Protein AF-A0A413PC30-F1 (afdb_monomer_lite)

Secondary structure (DSSP, 8-state):
-------GGGG---TT---------EEGGGTTSHHHHHHHHHTT--TTSHHHHHHHHHHHHHHTTT-EE-HHHHHHHHTTB-TTSPBPPTTT---S-S--TTTTTTT-------GGG---

Organism: NCBI:txid39491

Radius of gyration: 22.39 Å; chains: 1; bounding box: 68×53×59 Å

Foldseek 3Di:
DDDPPDVPVVPPDDPDDPPDPFFAWDQLLCCPPPVNCVSLVVVVHDCVFLLLVLLSVVCCVVPVRRDIDTSVRSVVSSVQADRNNFGQDPVPRDTPPDDDPVCVVVVDDDDDDDPVPDDD

pLDDT: mean 76.44, std 15.66, range [40.47, 94.06]

Structure (mmCIF, N/CA/C/O backbone):
data_AF-A0A413PC30-F1
#
_entry.id   AF-A0A413PC30-F1
#
loop_
_atom_site.group_PDB
_atom_site.id
_atom_site.type_symbol
_atom_site.label_atom_id
_atom_site.label_alt_id
_atom_site.label_comp_id
_atom_site.label_asym_id
_atom_site.label_entity_id
_atom_site.label_seq_id
_atom_site.pdbx_PDB_ins_code
_atom_site.Cartn_x
_atom_site.Cartn_y
_atom_site.Cartn_z
_atom_site.occupancy
_atom_site.B_iso_or_equiv
_atom_site.auth_seq_id
_atom_site.auth_comp_id
_atom_site.auth_asym_id
_atom_site.auth_atom_id
_atom_site.pdbx_PDB_model_num
ATOM 1 N N . MET A 1 1 ? 39.758 -9.871 -10.655 1.00 40.47 1 MET A N 1
ATOM 2 C CA . MET A 1 1 ? 38.484 -10.146 -9.950 1.00 40.47 1 MET A CA 1
ATOM 3 C C . MET A 1 1 ? 37.539 -10.842 -10.913 1.00 40.47 1 MET A C 1
ATOM 5 O O . MET A 1 1 ? 37.112 -10.215 -11.874 1.00 40.47 1 MET A O 1
ATOM 9 N N . SER A 1 2 ? 37.274 -12.132 -10.706 1.00 47.72 2 SER A N 1
ATOM 10 C CA . SER A 1 2 ? 36.352 -12.889 -11.559 1.00 47.72 2 SER A CA 1
ATOM 11 C C . SER A 1 2 ? 34.916 -12.524 -11.179 1.00 47.72 2 SER A C 1
ATOM 13 O O . SER A 1 2 ? 34.493 -12.791 -10.056 1.00 47.72 2 SER A O 1
ATOM 15 N N . ARG A 1 3 ? 34.184 -11.851 -12.072 1.00 55.38 3 ARG A N 1
ATOM 16 C CA . ARG A 1 3 ? 32.735 -11.670 -11.9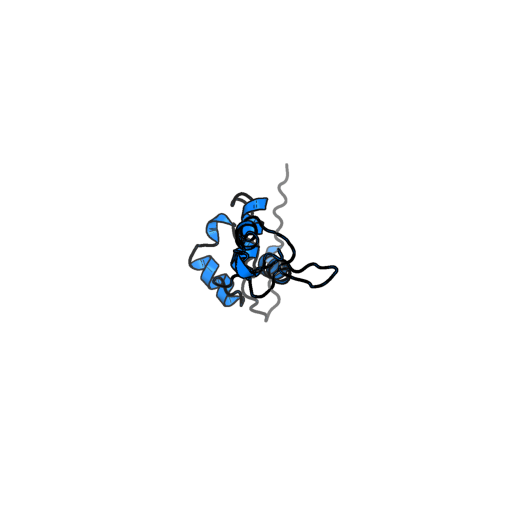26 1.00 55.38 3 ARG A CA 1
ATOM 17 C C . ARG A 1 3 ? 32.094 -12.965 -12.407 1.00 55.38 3 ARG A C 1
ATOM 19 O O . ARG A 1 3 ? 31.960 -13.158 -13.609 1.00 55.38 3 ARG A O 1
ATOM 26 N N . ILE A 1 4 ? 31.760 -13.865 -11.485 1.00 59.06 4 ILE A N 1
ATOM 27 C CA . ILE A 1 4 ? 30.901 -15.005 -11.809 1.00 59.06 4 ILE A CA 1
ATOM 28 C C . ILE A 1 4 ? 29.546 -14.412 -12.185 1.00 59.06 4 ILE A C 1
ATOM 30 O O . ILE A 1 4 ? 28.813 -13.897 -11.344 1.00 59.06 4 ILE A O 1
ATOM 34 N N . THR A 1 5 ? 29.273 -14.401 -13.482 1.00 62.31 5 THR A N 1
ATOM 35 C CA . THR A 1 5 ? 27.947 -14.156 -14.026 1.00 62.31 5 THR A CA 1
ATOM 36 C C . THR A 1 5 ? 27.077 -15.330 -13.593 1.00 62.31 5 THR A C 1
ATOM 38 O O . THR A 1 5 ? 27.309 -16.453 -14.029 1.00 62.31 5 THR A O 1
ATOM 41 N N . ASP A 1 6 ? 26.130 -15.099 -12.685 1.00 55.66 6 ASP A N 1
ATOM 42 C CA . ASP A 1 6 ? 25.176 -16.132 -12.288 1.00 55.66 6 ASP A CA 1
ATOM 43 C C . ASP A 1 6 ? 24.057 -16.214 -13.336 1.00 55.66 6 ASP A C 1
ATOM 45 O O . ASP A 1 6 ? 23.298 -15.267 -13.561 1.00 55.66 6 ASP A O 1
ATOM 49 N N . TYR A 1 7 ? 24.006 -17.361 -14.007 1.00 52.50 7 TYR A N 1
ATOM 50 C CA . TYR A 1 7 ? 23.077 -17.702 -15.075 1.00 52.50 7 TYR A CA 1
ATOM 51 C C . TYR A 1 7 ? 21.810 -18.402 -14.556 1.00 52.50 7 TYR A C 1
ATOM 53 O O . TYR A 1 7 ? 21.173 -19.142 -15.303 1.00 52.50 7 TYR A O 1
ATOM 61 N N . GLY A 1 8 ? 21.400 -18.174 -13.302 1.00 57.91 8 GLY A N 1
ATOM 62 C CA . GLY A 1 8 ? 20.186 -18.760 -12.712 1.00 57.91 8 GLY A CA 1
ATOM 63 C C . GLY A 1 8 ? 18.893 -18.585 -13.535 1.00 57.91 8 GLY A C 1
ATOM 64 O O . GLY A 1 8 ? 17.956 -19.368 -13.387 1.00 57.91 8 GLY A O 1
ATOM 65 N N . PHE A 1 9 ? 18.852 -17.626 -14.469 1.00 57.38 9 PHE A N 1
ATOM 66 C CA . PHE A 1 9 ? 17.764 -17.452 -15.442 1.00 57.38 9 PHE A CA 1
ATOM 67 C C . PHE A 1 9 ? 17.635 -18.603 -16.462 1.00 57.38 9 PHE A C 1
ATOM 69 O O . PHE A 1 9 ? 16.559 -18.797 -17.026 1.00 57.38 9 PHE 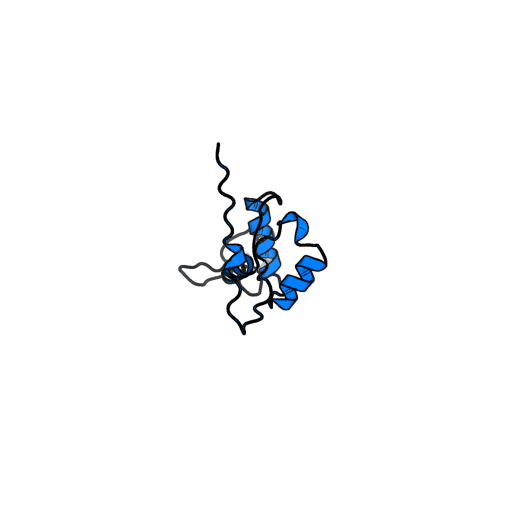A O 1
ATOM 76 N N . LEU A 1 10 ? 18.699 -19.381 -16.701 1.00 50.75 10 LEU A N 1
ATOM 77 C CA . LEU A 1 10 ? 18.704 -20.503 -17.650 1.00 50.75 10 LEU A CA 1
ATOM 78 C C . LEU A 1 10 ? 17.941 -21.730 -17.132 1.00 50.75 10 LEU A C 1
ATOM 80 O O . LEU A 1 10 ? 17.490 -22.548 -17.928 1.00 50.75 10 LEU A O 1
ATOM 84 N N . PHE A 1 11 ? 17.725 -21.839 -15.818 1.00 54.28 11 PHE A N 1
ATOM 85 C CA . PHE A 1 11 ? 17.020 -22.971 -15.203 1.00 54.28 11 PHE A CA 1
ATOM 86 C C . PHE A 1 11 ? 15.512 -22.736 -15.013 1.00 54.28 11 PHE A C 1
ATOM 88 O O . PHE A 1 11 ? 14.838 -23.514 -14.344 1.00 54.28 11 PHE A O 1
ATOM 95 N N . GLN A 1 12 ? 14.951 -21.685 -15.617 1.00 50.81 12 GLN A N 1
ATOM 96 C CA . GLN A 1 12 ? 13.543 -21.308 -15.441 1.00 50.81 12 GLN A CA 1
ATOM 97 C C . GLN A 1 12 ? 12.581 -21.966 -16.453 1.00 50.81 12 GLN A C 1
ATOM 99 O O . GLN A 1 12 ? 11.391 -21.658 -16.458 1.00 50.81 12 GLN A O 1
ATOM 104 N N . THR A 1 13 ? 13.065 -22.883 -17.301 1.00 52.09 13 THR A N 1
ATOM 105 C CA . THR A 1 13 ? 12.265 -23.511 -18.368 1.00 52.09 13 THR A CA 1
ATOM 106 C C . THR A 1 13 ? 12.205 -25.034 -18.235 1.00 52.09 13 THR A C 1
ATOM 108 O O . THR A 1 13 ? 12.874 -25.778 -18.943 1.00 52.09 13 THR A O 1
ATOM 111 N N . THR A 1 14 ? 11.342 -25.532 -17.348 1.00 43.84 14 THR A N 1
ATOM 112 C CA . THR A 1 14 ? 10.734 -26.850 -17.566 1.00 43.84 14 THR A CA 1
ATOM 113 C C . THR A 1 14 ? 9.536 -26.697 -18.507 1.00 43.84 14 THR A C 1
ATOM 115 O O . THR A 1 14 ? 8.771 -25.732 -18.439 1.00 43.84 14 THR A O 1
ATOM 118 N N . PHE A 1 15 ? 9.418 -27.634 -19.446 1.00 40.84 15 PHE A N 1
ATOM 119 C CA . PHE A 1 15 ? 8.378 -27.680 -20.472 1.00 40.84 15 PHE A CA 1
ATOM 120 C C . PHE A 1 15 ? 6.979 -27.697 -19.820 1.00 40.84 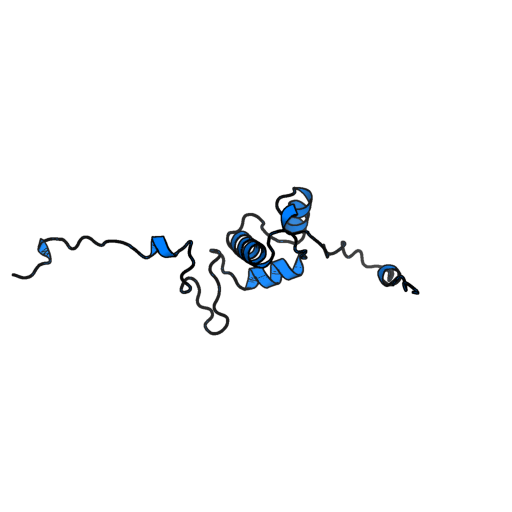15 PHE A C 1
ATOM 122 O O . PHE A 1 15 ? 6.673 -28.608 -19.055 1.00 40.84 15 PHE A O 1
ATOM 129 N N . GLY A 1 16 ? 6.125 -26.711 -20.127 1.00 46.78 16 GLY A N 1
ATOM 130 C CA . GLY A 1 16 ? 4.680 -26.792 -19.854 1.00 46.78 16 GLY A CA 1
ATOM 131 C C . GLY A 1 16 ? 4.059 -25.816 -18.848 1.00 46.78 16 GLY A C 1
ATOM 132 O O . GLY A 1 16 ? 2.852 -25.897 -18.641 1.00 46.78 16 GLY A O 1
ATOM 133 N N . THR A 1 17 ? 4.785 -24.859 -18.258 1.00 44.44 17 THR A N 1
ATOM 134 C CA . THR A 1 17 ? 4.137 -23.819 -17.429 1.00 44.44 17 THR A CA 1
ATOM 135 C C . THR A 1 17 ? 4.444 -22.409 -17.909 1.00 44.44 17 THR A C 1
ATOM 137 O O . THR A 1 17 ? 5.492 -21.849 -17.601 1.00 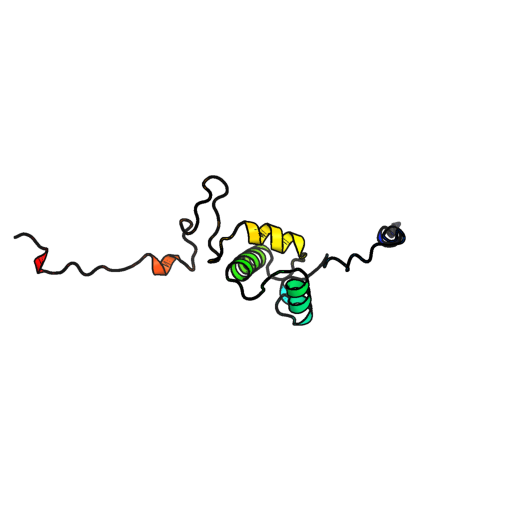44.44 17 THR A O 1
ATOM 140 N N . SER A 1 18 ? 3.484 -21.785 -18.592 1.00 47.84 18 SER A N 1
ATOM 141 C CA . SER A 1 18 ? 3.460 -20.335 -18.790 1.00 47.84 18 SER A CA 1
ATOM 142 C C . SER A 1 18 ? 3.108 -19.645 -17.472 1.00 47.84 18 SER A C 1
ATOM 144 O O . SER A 1 18 ? 1.973 -19.227 -17.259 1.00 47.84 18 SER A O 1
ATOM 146 N N . LYS A 1 19 ? 4.064 -19.530 -16.549 1.00 46.53 19 LYS A N 1
ATOM 147 C CA . LYS A 1 19 ? 3.911 -18.610 -15.420 1.00 46.53 19 LYS A CA 1
ATOM 148 C C . LYS A 1 19 ? 4.454 -17.266 -15.867 1.00 46.53 19 LYS A C 1
ATOM 150 O O . LYS A 1 19 ? 5.660 -17.057 -15.926 1.00 46.53 19 LYS A O 1
ATOM 155 N N . THR A 1 20 ? 3.526 -16.394 -16.256 1.00 45.22 20 THR A N 1
ATOM 156 C CA . THR A 1 20 ? 3.710 -14.948 -16.407 1.00 45.22 20 THR A CA 1
ATOM 157 C C . THR A 1 20 ? 4.809 -14.455 -15.478 1.00 45.22 20 THR A C 1
ATOM 159 O O . THR A 1 20 ? 4.682 -14.667 -14.272 1.00 45.22 20 THR A O 1
ATOM 162 N N . ASN A 1 21 ? 5.853 -13.833 -16.040 1.00 48.09 21 ASN A N 1
ATOM 163 C CA . ASN A 1 21 ? 6.910 -13.139 -15.308 1.00 48.09 21 ASN A CA 1
ATOM 164 C C . ASN A 1 21 ? 6.294 -12.406 -14.112 1.00 48.09 21 ASN A C 1
ATOM 166 O O . ASN A 1 21 ? 5.681 -11.348 -14.273 1.00 48.09 21 ASN A O 1
ATOM 170 N N . LEU A 1 22 ? 6.391 -13.016 -12.927 1.00 55.59 22 LEU A N 1
ATOM 171 C CA . LEU A 1 22 ? 5.972 -12.394 -11.688 1.00 55.59 22 LEU A CA 1
ATOM 172 C C . LEU A 1 22 ? 6.951 -11.253 -11.496 1.00 55.59 22 LEU A C 1
ATOM 174 O O . LEU A 1 22 ? 8.099 -11.465 -11.148 1.00 55.59 22 LEU A O 1
ATOM 178 N N . VAL A 1 23 ? 6.485 -10.074 -11.877 1.00 58.22 23 VAL A N 1
ATOM 179 C CA . VAL A 1 23 ? 6.898 -8.731 -11.508 1.00 58.22 23 VAL A CA 1
ATOM 180 C C . VAL A 1 23 ? 7.852 -8.713 -10.306 1.00 58.22 23 VAL A C 1
ATOM 182 O O . VAL A 1 23 ? 7.426 -8.448 -9.187 1.00 58.22 23 VAL A O 1
ATOM 185 N N . ASN A 1 24 ? 9.128 -9.038 -10.520 1.00 64.31 24 ASN A N 1
ATOM 186 C CA . ASN A 1 24 ? 10.069 -9.237 -9.415 1.00 64.31 24 ASN A CA 1
ATOM 187 C C . ASN A 1 24 ? 10.745 -7.925 -8.994 1.00 64.31 24 ASN A C 1
ATOM 189 O O . ASN A 1 24 ? 11.299 -7.853 -7.899 1.00 64.31 24 ASN A O 1
ATOM 193 N N . ASN A 1 25 ? 10.667 -6.870 -9.819 1.00 74.56 25 ASN A N 1
ATOM 194 C CA . ASN A 1 25 ? 11.400 -5.623 -9.593 1.00 74.56 25 ASN A CA 1
ATOM 195 C C . ASN A 1 25 ? 10.633 -4.394 -10.131 1.00 74.56 25 ASN A C 1
ATOM 197 O O . ASN A 1 25 ? 10.922 -3.885 -11.211 1.00 74.56 25 ASN A O 1
ATOM 201 N N . ILE A 1 26 ? 9.656 -3.889 -9.377 1.00 87.06 26 ILE A N 1
ATOM 202 C CA . ILE A 1 26 ? 9.019 -2.583 -9.601 1.00 87.06 26 ILE A CA 1
ATOM 203 C C . ILE A 1 26 ? 9.738 -1.538 -8.762 1.00 87.06 26 ILE A C 1
ATOM 205 O O . ILE A 1 26 ? 9.763 -1.647 -7.541 1.00 87.06 26 ILE A O 1
ATOM 209 N N . GLN A 1 27 ? 10.254 -0.484 -9.384 1.00 88.06 27 GLN A N 1
ATOM 210 C CA . GLN A 1 27 ? 10.712 0.679 -8.629 1.00 88.06 27 GLN A CA 1
ATOM 211 C C . GLN A 1 27 ? 9.511 1.457 -8.078 1.00 88.06 27 GLN A C 1
ATOM 213 O O . GLN A 1 27 ? 8.572 1.757 -8.819 1.00 88.06 27 GLN A O 1
ATOM 218 N N . LEU A 1 28 ? 9.556 1.838 -6.803 1.00 87.75 28 LEU A N 1
ATOM 219 C CA . LEU A 1 28 ? 8.433 2.481 -6.124 1.00 87.75 28 LEU A CA 1
ATOM 220 C C . LEU A 1 28 ? 8.030 3.821 -6.774 1.00 87.75 28 LEU A C 1
ATOM 222 O O . LEU A 1 28 ? 6.847 4.117 -6.929 1.00 87.75 28 LEU A O 1
ATOM 226 N N . SER A 1 29 ? 9.001 4.577 -7.294 1.00 87.31 29 SER A N 1
ATOM 227 C CA . SER A 1 29 ? 8.767 5.795 -8.088 1.00 87.31 29 SER A CA 1
ATOM 228 C C . SER A 1 29 ? 7.976 5.569 -9.389 1.00 87.31 29 SER A C 1
ATOM 230 O O . SER A 1 29 ? 7.398 6.509 -9.936 1.00 87.31 29 SER A O 1
ATOM 232 N N . LYS A 1 30 ? 7.919 4.333 -9.903 1.00 88.06 30 LYS A N 1
ATOM 233 C CA . LYS A 1 30 ? 7.203 3.959 -11.136 1.00 88.06 30 LYS A CA 1
ATOM 234 C C . LYS A 1 30 ? 5.827 3.341 -10.873 1.00 88.06 30 LYS A C 1
ATOM 236 O O . LYS A 1 30 ? 5.162 2.942 -11.832 1.00 88.06 30 LYS A O 1
ATOM 241 N N . MET A 1 31 ? 5.358 3.311 -9.623 1.00 87.31 31 MET A N 1
ATOM 242 C CA . MET A 1 31 ? 4.072 2.704 -9.237 1.00 87.31 31 MET A CA 1
ATOM 243 C C . MET A 1 31 ? 2.854 3.341 -9.916 1.00 87.31 31 MET A C 1
ATOM 245 O O . MET A 1 31 ? 1.863 2.665 -10.180 1.00 87.31 31 MET A O 1
ATOM 249 N N . ASN A 1 32 ? 2.950 4.624 -10.270 1.00 88.00 32 ASN A N 1
ATOM 250 C CA . ASN A 1 32 ? 1.895 5.344 -10.987 1.00 88.00 32 ASN A CA 1
ATOM 251 C C . ASN A 1 32 ? 1.958 5.175 -12.512 1.00 88.00 32 ASN A C 1
ATOM 253 O O . ASN A 1 32 ? 1.120 5.719 -13.226 1.00 88.00 32 ASN A O 1
ATOM 257 N N . SER A 1 33 ? 2.939 4.437 -13.041 1.00 90.75 33 SER A N 1
ATOM 258 C CA . SER A 1 33 ? 3.019 4.197 -14.481 1.00 90.75 33 SER A CA 1
ATOM 259 C C . SER A 1 33 ? 1.899 3.266 -14.949 1.00 90.75 33 SER A C 1
ATOM 261 O O . SER A 1 33 ? 1.556 2.284 -14.286 1.00 90.75 33 SER A O 1
ATOM 263 N N . SER A 1 34 ? 1.351 3.540 -16.134 1.00 89.50 34 SER A N 1
ATOM 264 C CA . SER A 1 34 ? 0.253 2.756 -16.713 1.00 89.50 34 SER A CA 1
ATOM 265 C C . SER A 1 34 ? 0.606 1.274 -16.888 1.00 89.50 34 SER A C 1
ATOM 267 O O . SER A 1 34 ? -0.251 0.412 -16.703 1.00 89.50 34 SER A O 1
ATOM 269 N N . SER A 1 35 ? 1.870 0.968 -17.199 1.00 87.06 35 SER A N 1
ATOM 270 C CA . SER A 1 35 ? 2.375 -0.405 -17.308 1.00 87.06 35 SER A CA 1
ATOM 271 C C . SER A 1 35 ? 2.324 -1.132 -15.963 1.00 87.06 35 SER A C 1
ATOM 273 O O . SER A 1 35 ? 1.714 -2.197 -15.867 1.00 87.06 35 SER A O 1
ATOM 275 N N . VAL A 1 36 ? 2.875 -0.527 -14.903 1.00 89.00 36 VAL A N 1
ATOM 276 C CA . VAL A 1 36 ? 2.857 -1.115 -13.556 1.00 89.00 36 VAL A CA 1
ATOM 277 C C . VAL A 1 36 ? 1.423 -1.272 -13.056 1.00 89.00 36 VAL A C 1
ATOM 279 O O . VAL A 1 36 ? 1.060 -2.340 -12.574 1.00 89.00 36 VAL A O 1
ATOM 282 N N . GLN A 1 37 ? 0.560 -0.272 -13.254 1.00 91.06 37 GLN A N 1
ATOM 283 C CA . GLN A 1 37 ? -0.846 -0.369 -12.858 1.00 91.06 37 GLN A CA 1
ATOM 284 C C . GLN A 1 37 ? -1.592 -1.502 -13.575 1.00 91.06 37 GLN A C 1
ATOM 286 O O . GLN A 1 37 ? -2.361 -2.223 -12.940 1.00 91.06 37 GLN A O 1
ATOM 291 N N . LYS A 1 38 ? -1.366 -1.696 -14.882 1.00 89.12 38 LYS A N 1
ATOM 292 C CA . LYS A 1 38 ? -1.956 -2.819 -15.630 1.00 89.12 38 LYS A CA 1
ATOM 293 C C . LYS A 1 38 ? -1.481 -4.168 -15.089 1.00 89.12 38 LYS A C 1
ATOM 295 O O . LYS A 1 38 ? -2.296 -5.073 -14.946 1.00 89.12 38 LYS A O 1
ATOM 300 N N . GLN A 1 39 ? -0.199 -4.290 -14.748 1.00 86.00 39 GLN A N 1
ATOM 301 C CA . GLN A 1 39 ? 0.362 -5.517 -14.176 1.00 86.00 39 GLN A CA 1
ATOM 302 C C . GLN A 1 39 ? -0.194 -5.812 -12.778 1.00 86.00 39 GLN A C 1
ATOM 304 O O . GLN A 1 39 ? -0.580 -6.944 -12.501 1.00 86.00 39 GLN A O 1
ATOM 309 N N . LEU A 1 40 ? -0.300 -4.795 -11.916 1.00 89.88 40 LEU A N 1
ATOM 310 C CA . LEU A 1 40 ? -0.902 -4.924 -10.586 1.00 89.88 40 LEU A CA 1
ATOM 311 C C . LEU A 1 40 ? -2.363 -5.382 -10.688 1.00 89.88 40 LEU A C 1
ATOM 313 O O . LEU A 1 40 ? -2.752 -6.341 -10.021 1.00 89.88 40 LEU A O 1
ATOM 317 N N . LYS A 1 41 ? -3.146 -4.772 -11.587 1.00 90.88 41 LYS A N 1
ATOM 318 C CA . LYS A 1 41 ? -4.532 -5.183 -11.858 1.00 90.88 41 LYS A CA 1
ATOM 319 C C . LYS A 1 41 ? -4.621 -6.616 -12.37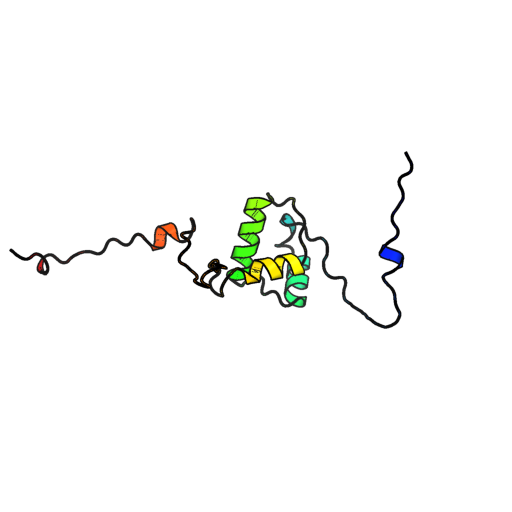9 1.00 90.88 41 LYS A C 1
ATOM 321 O O . LYS A 1 41 ? -5.443 -7.380 -11.885 1.00 90.88 41 LYS A O 1
ATOM 326 N N . ALA A 1 42 ? -3.753 -7.006 -13.315 1.00 87.44 42 ALA A N 1
ATOM 327 C CA . ALA A 1 42 ? -3.688 -8.379 -13.824 1.00 87.44 42 ALA A CA 1
ATOM 328 C C . ALA A 1 42 ? -3.323 -9.397 -12.727 1.00 87.44 42 ALA A C 1
ATOM 330 O O . ALA A 1 42 ? -3.789 -10.531 -12.753 1.00 87.44 42 ALA A O 1
ATOM 331 N N . ALA A 1 43 ? -2.547 -8.981 -11.724 1.00 85.69 43 ALA A N 1
ATOM 332 C CA . ALA A 1 43 ? -2.246 -9.783 -10.544 1.00 85.69 43 ALA A CA 1
ATOM 333 C C . ALA A 1 43 ? -3.362 -9.780 -9.477 1.00 85.69 43 ALA A C 1
ATOM 335 O O . ALA A 1 43 ? -3.174 -10.369 -8.406 1.00 85.69 43 ALA A O 1
ATOM 336 N N . GLY A 1 44 ? -4.499 -9.126 -9.733 1.00 89.00 44 GLY A N 1
ATOM 337 C CA . GLY A 1 44 ? -5.638 -9.043 -8.817 1.00 89.00 44 GLY A CA 1
ATOM 338 C C . GLY A 1 44 ? -5.510 -7.971 -7.730 1.00 89.00 44 GLY A C 1
ATOM 339 O O . GLY A 1 44 ? -6.205 -8.044 -6.719 1.00 89.00 44 GLY A O 1
ATOM 340 N N . ILE A 1 45 ? -4.616 -6.991 -7.893 1.00 90.81 45 ILE A N 1
ATOM 341 C CA . ILE A 1 45 ? -4.501 -5.845 -6.983 1.00 90.81 45 ILE A CA 1
ATOM 342 C C . ILE A 1 45 ? -5.374 -4.702 -7.504 1.00 90.81 45 ILE A C 1
ATOM 344 O O . ILE A 1 45 ? -5.145 -4.171 -8.592 1.00 90.81 45 ILE A O 1
ATOM 348 N N . ASP A 1 46 ? -6.340 -4.274 -6.692 1.00 93.94 46 ASP A N 1
ATOM 349 C CA . ASP A 1 46 ? -7.073 -3.034 -6.939 1.00 93.94 46 ASP A CA 1
ATOM 350 C C . ASP A 1 46 ? -6.231 -1.823 -6.515 1.00 93.94 46 AS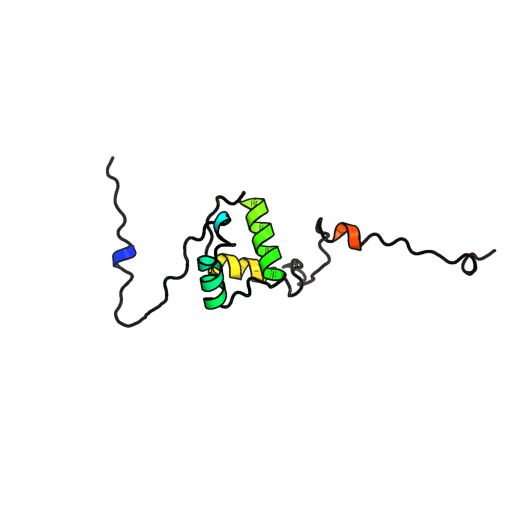P A C 1
ATOM 352 O O . ASP A 1 46 ? -6.159 -1.464 -5.335 1.00 93.94 46 ASP A O 1
ATOM 356 N N . THR A 1 47 ? -5.617 -1.177 -7.507 1.00 92.25 47 THR A N 1
ATOM 357 C CA . THR A 1 47 ? -4.770 0.010 -7.334 1.00 92.25 47 THR A CA 1
ATOM 358 C C . THR A 1 47 ? -5.532 1.254 -6.865 1.00 92.25 47 THR A C 1
ATOM 360 O O . THR A 1 47 ? -4.910 2.258 -6.530 1.00 92.25 47 THR A O 1
ATOM 363 N N . ASN A 1 48 ? -6.868 1.232 -6.864 1.00 93.38 48 ASN A N 1
ATOM 364 C CA . ASN A 1 48 ? -7.692 2.340 -6.378 1.00 93.38 48 ASN A CA 1
ATOM 365 C C . ASN A 1 48 ? -8.154 2.142 -4.928 1.00 93.38 48 ASN A C 1
ATOM 367 O O . ASN A 1 48 ? -8.626 3.101 -4.311 1.00 93.38 48 ASN A O 1
ATOM 371 N N . SER A 1 49 ? -7.994 0.934 -4.381 1.00 93.81 49 SER A N 1
ATOM 372 C CA . SER A 1 49 ? -8.429 0.598 -3.026 1.00 93.81 49 SER A CA 1
ATOM 373 C C . SER A 1 49 ? -7.673 1.393 -1.958 1.00 93.81 49 SER A C 1
ATOM 375 O O . SER A 1 49 ? -6.481 1.685 -2.097 1.00 93.81 49 SER A O 1
ATOM 377 N N . LYS A 1 50 ? -8.358 1.716 -0.853 1.00 92.31 50 LYS A N 1
ATOM 378 C CA . LYS A 1 50 ? -7.738 2.423 0.278 1.00 92.31 50 LYS A CA 1
ATOM 379 C C . LYS A 1 50 ? -6.588 1.616 0.888 1.00 92.31 50 LYS A C 1
ATOM 381 O O . LYS A 1 50 ? -5.518 2.171 1.100 1.00 92.31 50 LYS A O 1
ATOM 386 N N . LYS A 1 51 ? -6.754 0.295 1.027 1.00 92.56 51 LYS A N 1
ATOM 387 C CA . LYS A 1 51 ? -5.692 -0.622 1.480 1.00 92.56 51 LYS A CA 1
ATOM 388 C C . LYS A 1 51 ? -4.431 -0.595 0.618 1.00 92.56 51 LYS A C 1
ATOM 390 O O . LYS A 1 51 ? -3.329 -0.607 1.149 1.00 92.56 51 LYS A O 1
ATOM 395 N N . TYR A 1 52 ? -4.575 -0.532 -0.708 1.00 94.06 52 TYR A N 1
ATOM 396 C CA . TYR A 1 52 ? -3.423 -0.431 -1.602 1.00 94.06 52 TYR A CA 1
ATOM 397 C C . TYR A 1 52 ? -2.707 0.905 -1.415 1.00 94.06 52 TYR A C 1
ATOM 399 O O . TYR A 1 52 ? -1.482 0.938 -1.341 1.00 94.06 52 TYR A O 1
ATOM 407 N N . LYS A 1 53 ? -3.465 2.003 -1.313 1.00 92.94 53 LYS A N 1
ATOM 408 C CA . LYS A 1 53 ? -2.900 3.338 -1.093 1.00 92.94 53 LYS A CA 1
ATOM 409 C C . LYS A 1 53 ? -2.173 3.427 0.249 1.00 92.94 53 LYS A C 1
ATOM 411 O O . LYS A 1 53 ? -1.059 3.931 0.269 1.00 92.94 53 LYS A O 1
ATOM 416 N N . ALA A 1 54 ? -2.749 2.877 1.318 1.00 91.19 54 ALA A N 1
ATOM 417 C CA . ALA A 1 54 ? -2.117 2.808 2.635 1.00 91.19 54 ALA A CA 1
ATOM 418 C C . ALA A 1 54 ? -0.799 2.016 2.589 1.00 91.19 54 ALA A C 1
ATOM 420 O O . ALA A 1 54 ? 0.245 2.532 2.986 1.00 91.19 54 ALA A O 1
ATOM 421 N N . ALA A 1 55 ? -0.821 0.815 1.997 1.00 91.31 55 ALA A N 1
ATOM 422 C CA . ALA A 1 55 ? 0.376 -0.001 1.812 1.00 91.31 55 ALA A CA 1
ATOM 423 C C . ALA A 1 55 ? 1.453 0.730 0.987 1.00 91.31 55 ALA A C 1
ATOM 425 O O . ALA A 1 55 ? 2.621 0.750 1.365 1.00 91.31 55 ALA A O 1
ATOM 426 N N . LEU A 1 56 ? 1.079 1.377 -0.121 1.00 91.12 56 LEU A N 1
ATOM 427 C CA . LEU A 1 56 ? 2.018 2.135 -0.950 1.00 91.12 56 LEU A CA 1
ATOM 428 C C . LEU A 1 56 ? 2.618 3.332 -0.199 1.00 91.12 56 LEU A C 1
ATOM 430 O O . LEU A 1 56 ? 3.822 3.567 -0.298 1.00 91.12 56 LEU A O 1
ATOM 434 N N . SER A 1 57 ? 1.804 4.073 0.555 1.00 89.31 57 SER A N 1
ATOM 435 C CA . SER A 1 57 ? 2.268 5.190 1.381 1.00 89.31 57 SER A CA 1
ATOM 436 C C . SER A 1 57 ? 3.297 4.735 2.414 1.00 89.31 57 SER A C 1
ATOM 438 O O . SER A 1 57 ? 4.334 5.380 2.556 1.00 89.31 57 SER A O 1
ATOM 440 N N . GLU A 1 58 ? 3.063 3.601 3.076 1.00 87.88 58 GLU A N 1
ATOM 441 C CA . GLU A 1 58 ? 4.006 3.022 4.039 1.00 87.88 58 GLU A CA 1
ATOM 442 C C . GLU A 1 58 ? 5.348 2.666 3.383 1.00 87.88 58 GLU A C 1
ATOM 444 O O . GLU A 1 58 ? 6.420 3.032 3.866 1.00 87.88 58 GLU A O 1
ATOM 449 N N . MET A 1 59 ? 5.309 2.037 2.206 1.00 87.69 59 MET A N 1
ATOM 450 C CA . MET A 1 59 ? 6.527 1.738 1.446 1.00 87.69 59 MET A CA 1
ATOM 451 C C . MET A 1 59 ? 7.278 3.009 1.027 1.00 87.69 59 MET A C 1
ATOM 453 O O . MET A 1 59 ? 8.509 3.024 1.014 1.00 87.69 59 MET A O 1
ATOM 457 N N . MET A 1 60 ? 6.556 4.078 0.674 1.00 87.00 60 MET A N 1
ATOM 458 C CA . MET A 1 60 ? 7.152 5.350 0.252 1.00 87.00 60 MET A CA 1
ATOM 459 C C . MET A 1 60 ? 7.834 6.071 1.417 1.00 87.00 60 MET A C 1
ATOM 461 O O . MET A 1 60 ? 8.931 6.596 1.221 1.00 87.00 60 MET A O 1
ATOM 465 N N . LYS A 1 61 ? 7.240 6.035 2.619 1.00 84.25 61 LYS A N 1
ATOM 466 C CA . LYS A 1 61 ? 7.840 6.576 3.851 1.00 84.25 61 LYS A CA 1
ATOM 467 C C . LYS A 1 61 ? 9.175 5.905 4.169 1.00 84.25 61 LYS A C 1
ATOM 469 O O . LYS A 1 61 ? 10.152 6.591 4.448 1.00 84.25 61 LYS A O 1
ATOM 474 N N . ASN A 1 62 ? 9.227 4.580 4.054 1.00 76.56 62 ASN A N 1
ATOM 475 C CA . ASN A 1 62 ? 10.405 3.802 4.437 1.00 76.56 62 ASN A CA 1
ATOM 476 C C . ASN A 1 62 ? 11.490 3.756 3.342 1.00 76.56 62 ASN A C 1
ATOM 478 O O . ASN A 1 62 ? 12.646 3.469 3.642 1.00 76.56 62 ASN A O 1
ATOM 482 N N . GLY A 1 63 ? 11.140 4.037 2.077 1.00 69.94 63 GLY A N 1
ATOM 483 C CA . GLY A 1 63 ? 12.010 3.768 0.925 1.00 69.94 63 GLY A CA 1
ATOM 484 C C . GLY A 1 63 ? 12.360 4.930 0.001 1.00 69.94 63 GLY A C 1
ATOM 485 O O . GLY A 1 63 ? 13.020 4.702 -1.018 1.00 69.94 63 GLY A O 1
ATOM 486 N N . ASN A 1 64 ? 11.903 6.149 0.303 1.00 74.94 64 ASN A N 1
ATOM 487 C CA . ASN A 1 64 ? 12.197 7.380 -0.447 1.00 74.94 64 ASN A CA 1
ATOM 488 C C . ASN A 1 64 ? 12.040 7.247 -1.987 1.00 74.94 64 ASN A C 1
ATOM 490 O O . ASN A 1 64 ? 12.784 7.841 -2.765 1.00 74.94 64 ASN A O 1
ATOM 494 N N . GLY A 1 65 ? 11.125 6.385 -2.454 1.00 71.88 65 GLY A N 1
ATOM 495 C CA . GLY A 1 65 ? 10.835 6.142 -3.877 1.00 71.88 65 GLY A CA 1
ATOM 496 C C . GLY A 1 65 ? 11.901 5.386 -4.696 1.00 71.88 65 GLY A C 1
ATOM 497 O O . GLY A 1 65 ? 11.601 4.936 -5.807 1.00 71.88 65 GLY A O 1
ATOM 498 N N . ALA A 1 66 ? 13.125 5.220 -4.185 1.00 78.38 66 ALA A N 1
ATOM 499 C CA . ALA A 1 66 ? 14.226 4.548 -4.886 1.00 78.38 66 ALA A CA 1
ATOM 500 C C . ALA A 1 66 ? 14.216 3.020 -4.717 1.00 78.38 66 ALA A C 1
ATOM 502 O O . ALA A 1 66 ? 14.824 2.309 -5.516 1.00 78.38 66 ALA A O 1
ATOM 503 N N . MET A 1 67 ? 13.511 2.516 -3.701 1.00 85.75 67 MET A N 1
ATOM 504 C CA . MET A 1 67 ? 13.405 1.083 -3.440 1.00 85.75 67 MET A CA 1
ATOM 505 C C . MET A 1 67 ? 12.653 0.334 -4.543 1.00 85.75 67 MET A C 1
ATOM 507 O O . MET A 1 67 ? 11.748 0.862 -5.197 1.00 85.75 67 MET A O 1
ATOM 511 N N . PHE A 1 68 ? 13.020 -0.936 -4.705 1.00 86.50 68 PHE A N 1
ATOM 512 C CA . PHE A 1 68 ? 12.313 -1.884 -5.553 1.00 86.50 68 PHE A CA 1
ATOM 513 C C . PHE A 1 68 ? 11.402 -2.776 -4.712 1.00 86.50 68 PHE A C 1
ATOM 515 O O . PHE A 1 68 ? 11.701 -3.104 -3.566 1.00 86.50 68 PHE A O 1
ATOM 522 N N . THR A 1 69 ? 10.288 -3.179 -5.302 1.00 87.25 69 THR A N 1
ATOM 523 C CA . THR A 1 69 ? 9.311 -4.098 -4.727 1.00 87.25 69 THR A CA 1
ATOM 524 C C . THR A 1 69 ? 8.828 -5.094 -5.776 1.00 87.25 69 THR A C 1
ATOM 526 O O . THR A 1 69 ? 9.238 -5.050 -6.932 1.00 87.25 69 THR A O 1
ATOM 529 N N . ASN A 1 70 ? 7.945 -6.000 -5.384 1.00 88.81 70 ASN A N 1
ATOM 530 C CA . ASN A 1 70 ? 7.293 -6.953 -6.262 1.00 88.81 70 ASN A CA 1
ATOM 531 C C . ASN A 1 70 ? 5.816 -7.095 -5.878 1.00 88.81 70 ASN A C 1
ATOM 533 O O . ASN A 1 70 ? 5.383 -6.686 -4.799 1.00 88.81 70 ASN A O 1
ATOM 537 N N . VAL A 1 71 ? 5.034 -7.700 -6.769 1.00 88.06 71 VAL A N 1
ATOM 538 C CA . VAL A 1 71 ? 3.590 -7.912 -6.566 1.00 88.06 71 VAL A CA 1
ATOM 539 C C . VAL A 1 71 ? 3.288 -8.667 -5.268 1.00 88.06 71 VAL A C 1
ATOM 541 O O . VAL A 1 71 ? 2.311 -8.348 -4.593 1.00 88.06 71 VAL A O 1
ATOM 544 N N . GLN A 1 72 ? 4.103 -9.660 -4.906 1.00 88.12 72 GLN A N 1
ATOM 545 C CA . GLN A 1 72 ? 3.850 -10.482 -3.723 1.00 88.12 72 GLN A CA 1
ATOM 546 C C . GLN A 1 72 ? 4.096 -9.705 -2.426 1.00 88.12 72 GLN A C 1
ATOM 548 O O . GLN A 1 72 ? 3.290 -9.785 -1.506 1.00 88.12 72 GLN A O 1
ATOM 553 N N . ALA A 1 73 ? 5.160 -8.908 -2.370 1.00 88.62 73 ALA A N 1
ATOM 554 C CA . ALA A 1 73 ? 5.456 -8.026 -1.250 1.00 88.62 73 ALA A CA 1
ATOM 555 C C . ALA A 1 73 ? 4.330 -7.005 -1.045 1.00 88.62 73 ALA A C 1
ATOM 557 O O . ALA A 1 73 ? 3.879 -6.816 0.082 1.00 88.62 73 ALA A O 1
ATOM 558 N N . ILE A 1 74 ? 3.809 -6.425 -2.134 1.00 90.69 74 ILE A N 1
ATOM 559 C CA . ILE A 1 74 ? 2.651 -5.523 -2.073 1.00 90.69 74 ILE A CA 1
ATOM 560 C C . ILE A 1 74 ? 1.430 -6.255 -1.499 1.00 90.69 74 ILE A C 1
ATOM 562 O O . ILE A 1 74 ? 0.775 -5.724 -0.609 1.00 90.69 74 ILE A O 1
ATOM 566 N N . LYS A 1 75 ? 1.135 -7.485 -1.943 1.00 91.75 75 LYS A N 1
ATOM 567 C CA . LYS A 1 75 ? 0.020 -8.283 -1.396 1.00 91.75 75 LYS A CA 1
ATOM 568 C C . LYS A 1 75 ? 0.189 -8.592 0.092 1.00 91.75 75 LYS A C 1
ATOM 570 O O . LYS A 1 75 ? -0.774 -8.457 0.839 1.00 91.75 75 LYS A O 1
ATOM 575 N N . ASN A 1 76 ? 1.395 -8.975 0.506 1.00 91.06 76 ASN A N 1
ATOM 576 C CA . ASN A 1 76 ? 1.714 -9.285 1.901 1.00 91.06 76 ASN A CA 1
ATOM 577 C C . ASN A 1 76 ? 1.604 -8.048 2.800 1.00 91.06 76 ASN A C 1
ATOM 579 O O . ASN A 1 76 ? 1.212 -8.152 3.957 1.00 91.06 76 ASN A O 1
ATOM 583 N N . LEU A 1 77 ? 1.949 -6.868 2.285 1.00 90.94 77 LEU A N 1
ATOM 584 C CA . LEU A 1 77 ? 1.755 -5.630 3.027 1.00 90.94 77 LEU A CA 1
ATOM 585 C C . LEU A 1 77 ? 0.272 -5.249 3.068 1.00 90.94 77 LEU A C 1
ATOM 587 O O . LEU A 1 77 ? -0.257 -4.941 4.127 1.00 90.94 77 LEU A O 1
ATOM 591 N N . MET A 1 78 ? -0.433 -5.356 1.938 1.00 93.56 78 MET A N 1
ATOM 592 C CA . MET A 1 78 ? -1.873 -5.099 1.853 1.00 93.56 78 MET A CA 1
ATOM 593 C C . MET A 1 78 ? -2.711 -5.984 2.784 1.00 93.56 78 MET A C 1
ATOM 595 O O . MET A 1 78 ? -3.797 -5.557 3.163 1.00 93.56 78 MET A O 1
ATOM 599 N N . SER A 1 79 ? -2.260 -7.190 3.148 1.00 91.81 79 SER A N 1
ATOM 600 C CA . SER A 1 79 ? -2.982 -8.051 4.098 1.00 91.81 79 SER A CA 1
ATOM 601 C C . SER A 1 79 ? -2.923 -7.561 5.546 1.00 91.81 79 SER A C 1
ATOM 603 O O . SER A 1 79 ? -3.670 -8.070 6.371 1.00 91.81 79 SER A O 1
ATOM 605 N N . GLN A 1 80 ? -2.064 -6.586 5.854 1.00 91.38 80 GLN A N 1
ATOM 606 C CA . GLN A 1 80 ? -2.000 -5.930 7.164 1.00 91.38 80 GLN A CA 1
ATOM 607 C C . GLN A 1 80 ? -2.972 -4.751 7.278 1.00 91.38 80 GLN A C 1
ATOM 609 O O . GLN A 1 80 ? -3.008 -4.093 8.311 1.00 91.38 80 GLN A O 1
ATOM 614 N N . TYR A 1 81 ? -3.738 -4.461 6.225 1.00 92.12 81 TYR A N 1
ATOM 615 C CA . TYR A 1 81 ? -4.695 -3.364 6.202 1.00 92.12 81 TYR A CA 1
ATOM 616 C C . TYR A 1 81 ? -6.099 -3.873 5.907 1.00 92.12 81 TYR A C 1
ATOM 618 O O . TYR A 1 81 ? -6.304 -4.786 5.100 1.00 92.12 81 TYR A O 1
ATOM 626 N N . ASP A 1 82 ? -7.083 -3.242 6.533 1.00 90.94 82 ASP A N 1
ATOM 627 C CA . ASP A 1 82 ? -8.486 -3.539 6.296 1.00 90.94 82 ASP A CA 1
ATOM 628 C C . ASP A 1 82 ? -9.011 -2.864 5.016 1.00 90.94 82 ASP A C 1
ATOM 630 O O . ASP A 1 82 ? -8.295 -2.177 4.286 1.00 90.94 82 ASP A O 1
ATOM 634 N N . LYS A 1 83 ? -10.299 -3.043 4.709 1.00 90.19 83 LYS A N 1
ATOM 635 C CA . LYS A 1 83 ? -10.931 -2.437 3.522 1.00 90.19 83 LYS A CA 1
ATOM 636 C C . LYS A 1 83 ? -10.861 -0.900 3.496 1.00 90.19 83 LYS A C 1
ATOM 638 O O . LYS A 1 83 ? -10.909 -0.317 2.410 1.00 90.19 83 LYS A O 1
ATOM 643 N N . ASN A 1 84 ? -10.763 -0.260 4.659 1.00 89.06 84 ASN A N 1
ATOM 644 C CA . ASN A 1 84 ? -10.700 1.187 4.810 1.00 89.06 84 ASN A CA 1
ATOM 645 C C . ASN A 1 84 ? -9.265 1.719 4.722 1.00 89.06 84 ASN A C 1
ATOM 647 O O . ASN A 1 84 ? -9.096 2.920 4.532 1.00 89.06 84 ASN A O 1
ATOM 651 N N . GLY A 1 85 ? -8.264 0.834 4.738 1.00 88.38 85 GLY A N 1
ATOM 652 C CA . GLY A 1 85 ? -6.850 1.196 4.760 1.00 88.38 85 GLY A CA 1
ATOM 653 C C . GLY A 1 85 ? -6.303 1.391 6.171 1.00 88.38 85 GLY A C 1
ATOM 654 O O . GLY A 1 85 ? -5.189 1.888 6.304 1.00 88.38 85 GLY A O 1
ATOM 655 N N . ASP A 1 86 ? -7.051 0.990 7.200 1.00 88.62 86 ASP A N 1
ATOM 656 C CA . ASP A 1 86 ? -6.589 1.028 8.581 1.00 88.62 86 ASP A CA 1
ATOM 657 C C . ASP A 1 86 ? -5.707 -0.188 8.868 1.00 88.62 86 ASP A C 1
ATOM 659 O O . ASP A 1 86 ? -5.979 -1.296 8.396 1.00 88.62 86 ASP A O 1
ATOM 663 N N . TRP A 1 87 ? -4.637 0.020 9.633 1.00 88.50 87 TRP A N 1
ATOM 664 C CA . TRP A 1 87 ? -3.741 -1.062 10.030 1.00 88.50 87 TRP A CA 1
ATOM 665 C C . TRP A 1 87 ? -4.462 -2.046 10.958 1.00 88.50 87 TRP A C 1
ATOM 667 O O . TRP A 1 87 ? -5.178 -1.636 11.876 1.00 88.50 87 TRP A O 1
ATOM 677 N N . ILE A 1 88 ? -4.274 -3.336 10.693 1.00 89.00 88 ILE A N 1
ATOM 678 C CA . ILE A 1 88 ? -4.806 -4.449 11.474 1.00 89.00 88 ILE A CA 1
ATOM 679 C C . ILE A 1 88 ? -3.756 -4.828 12.514 1.00 89.00 88 ILE A C 1
ATOM 681 O O . ILE A 1 88 ? -2.666 -5.279 12.158 1.00 89.00 88 ILE A O 1
ATOM 685 N N . ASP A 1 89 ? -4.101 -4.692 13.792 1.00 85.81 89 ASP A N 1
ATOM 686 C CA . ASP A 1 89 ? -3.243 -5.161 14.876 1.00 85.81 89 ASP A CA 1
ATOM 687 C C . ASP A 1 89 ? -3.082 -6.689 14.800 1.00 85.81 89 ASP A C 1
ATOM 689 O O . ASP A 1 89 ? -4.077 -7.410 14.884 1.00 85.81 89 ASP A O 1
ATOM 693 N N . PRO A 1 90 ? -1.856 -7.222 14.653 1.00 85.19 90 PRO A N 1
ATOM 694 C CA . PRO A 1 90 ? -1.632 -8.655 14.522 1.00 85.19 90 PRO A CA 1
ATOM 695 C C . PRO A 1 90 ? -1.968 -9.436 15.799 1.00 85.19 90 PRO A C 1
ATOM 697 O O . PRO A 1 90 ? -2.202 -10.639 15.715 1.00 85.19 90 PRO A O 1
ATOM 700 N N . ASN A 1 91 ? -1.994 -8.787 16.969 1.00 88.19 91 ASN A N 1
ATOM 701 C CA . ASN A 1 91 ? -2.286 -9.441 18.245 1.00 88.19 91 ASN A CA 1
ATOM 702 C C . ASN A 1 91 ? -3.789 -9.507 18.532 1.00 88.19 91 ASN A C 1
ATOM 704 O O . ASN A 1 91 ? -4.259 -10.471 19.132 1.00 88.19 91 ASN A O 1
ATOM 708 N N . THR A 1 92 ? -4.538 -8.475 18.135 1.00 86.31 92 THR A N 1
ATOM 709 C CA . THR A 1 92 ? -5.960 -8.325 18.493 1.00 86.31 92 THR A CA 1
ATOM 710 C C . THR A 1 92 ? -6.910 -8.424 17.299 1.00 86.31 92 THR A C 1
ATOM 712 O O . THR A 1 92 ? -8.100 -8.666 17.485 1.00 86.31 92 THR A O 1
ATOM 715 N N . GLY A 1 93 ? -6.414 -8.237 16.074 1.00 84.00 93 GLY A N 1
ATOM 716 C CA . GLY A 1 93 ? -7.214 -8.132 14.851 1.00 84.00 93 GLY A CA 1
ATOM 717 C C . GLY A 1 93 ? -8.023 -6.836 14.742 1.00 84.00 93 GLY A C 1
ATOM 718 O O . GLY A 1 93 ? -8.799 -6.682 13.798 1.00 84.00 93 GLY A O 1
ATOM 719 N N . LEU A 1 94 ? -7.876 -5.913 15.698 1.00 85.50 94 LEU A N 1
ATOM 720 C CA . LEU A 1 94 ? -8.605 -4.650 15.722 1.00 85.50 94 LEU A CA 1
ATOM 721 C C . LEU A 1 94 ? -8.008 -3.662 14.713 1.00 85.50 94 LEU A C 1
ATOM 723 O O . LEU A 1 94 ? -6.801 -3.644 14.471 1.00 85.50 94 LEU A O 1
ATOM 727 N N . THR A 1 95 ? -8.870 -2.824 14.138 1.00 84.69 95 THR A N 1
ATOM 728 C CA . THR A 1 95 ? -8.504 -1.805 13.143 1.00 84.69 95 THR A CA 1
ATOM 729 C C . THR A 1 95 ? -8.942 -0.424 13.615 1.00 84.69 95 THR A C 1
ATOM 731 O O . THR A 1 95 ? -9.770 -0.296 14.517 1.00 84.69 95 THR A O 1
ATOM 734 N N . GLY A 1 96 ? -8.343 0.630 13.059 1.00 73.38 96 GLY A N 1
ATOM 735 C CA . GLY A 1 96 ? -8.736 2.021 13.330 1.00 73.38 96 GLY A CA 1
ATOM 736 C C . GLY A 1 96 ? -8.369 2.561 14.721 1.00 73.38 96 GLY A C 1
ATOM 737 O O . GLY A 1 96 ? -8.562 3.743 14.978 1.00 73.38 96 GLY A O 1
ATOM 738 N N . LEU A 1 97 ? -7.807 1.734 15.611 1.00 71.81 97 LEU A N 1
ATOM 739 C CA . LEU A 1 97 ? -7.304 2.161 16.927 1.00 71.81 97 LEU A CA 1
ATOM 740 C C . LEU A 1 97 ? -5.971 2.907 16.837 1.00 71.81 97 LEU A C 1
ATOM 742 O O . LEU A 1 97 ? -5.691 3.792 17.646 1.00 71.81 97 LEU A O 1
ATOM 746 N N . ALA A 1 98 ? -5.135 2.534 15.868 1.00 69.19 98 ALA A N 1
ATOM 747 C CA . ALA A 1 98 ? -3.873 3.208 15.633 1.00 69.19 98 ALA A CA 1
ATOM 748 C C . ALA A 1 98 ? -4.156 4.610 15.080 1.00 69.19 98 ALA A C 1
ATOM 750 O O . ALA A 1 98 ? -4.603 4.772 13.943 1.00 69.19 98 ALA A O 1
ATOM 751 N N . VAL A 1 99 ? -3.894 5.635 15.892 1.00 63.03 99 VAL A N 1
ATOM 752 C CA . VAL A 1 99 ? -3.984 7.027 15.451 1.00 63.03 99 VAL A CA 1
ATOM 753 C C . VAL A 1 99 ? -2.851 7.285 14.463 1.00 63.03 99 VAL A C 1
ATOM 755 O O . VAL A 1 99 ? -1.689 7.401 14.847 1.00 63.03 99 VAL A O 1
ATOM 758 N N . THR A 1 100 ? -3.193 7.372 13.183 1.00 64.88 100 THR A N 1
ATOM 759 C CA . THR A 1 100 ? -2.295 7.858 12.133 1.00 64.88 100 THR A CA 1
ATOM 760 C C . THR A 1 100 ? -2.383 9.382 12.039 1.00 64.88 100 THR A C 1
ATOM 762 O O . THR A 1 100 ? -3.372 9.980 12.470 1.00 64.88 100 THR A O 1
ATOM 765 N N . ASP A 1 101 ? -1.375 10.031 11.447 1.00 62.88 101 ASP A N 1
ATOM 766 C CA . ASP A 1 101 ? -1.408 11.485 11.212 1.00 62.88 101 ASP A CA 1
ATOM 767 C C . ASP A 1 101 ? -2.651 11.921 10.413 1.00 62.88 101 ASP A C 1
ATOM 769 O O . ASP A 1 101 ? -3.206 12.988 10.668 1.00 62.88 101 ASP A O 1
ATOM 773 N N . GLU A 1 102 ? -3.130 11.071 9.499 1.00 62.19 102 GLU A N 1
ATOM 774 C CA . GLU A 1 102 ? -4.350 11.293 8.712 1.00 62.19 102 GLU A CA 1
ATOM 775 C C . GLU A 1 102 ? -5.625 11.231 9.577 1.00 62.19 102 GLU A C 1
ATOM 777 O O . GLU A 1 102 ? -6.503 12.082 9.436 1.00 62.19 102 GLU A O 1
ATOM 782 N N . ASN A 1 103 ? -5.708 10.291 10.526 1.00 61.25 103 ASN A N 1
ATOM 783 C CA . ASN A 1 103 ? -6.880 10.103 11.396 1.00 61.25 103 ASN A CA 1
ATOM 784 C C . ASN A 1 103 ? -6.868 11.024 12.633 1.00 61.25 103 ASN A C 1
ATOM 786 O O . ASN A 1 103 ? -7.880 11.185 13.318 1.00 61.25 103 ASN A O 1
ATOM 790 N N . ARG A 1 104 ? -5.736 11.664 12.949 1.00 62.94 104 ARG A N 1
ATOM 791 C CA . ARG A 1 104 ? -5.572 12.480 14.165 1.00 62.94 104 ARG A CA 1
ATOM 792 C C . ARG A 1 104 ? -6.561 13.647 14.250 1.00 62.94 104 ARG A C 1
ATOM 794 O O . ARG A 1 104 ? -7.013 13.989 15.342 1.00 62.94 104 ARG A O 1
ATOM 801 N N . ASN A 1 105 ? -6.913 14.242 13.110 1.00 61.62 105 ASN A N 1
ATOM 802 C CA . ASN A 1 105 ? -7.833 15.381 13.052 1.00 61.62 105 ASN A CA 1
ATOM 803 C C . ASN A 1 105 ? -9.313 14.977 13.121 1.00 61.62 105 ASN A C 1
ATOM 805 O O . ASN A 1 105 ? -10.115 15.768 13.608 1.00 61.62 105 ASN A O 1
ATOM 809 N N . SER A 1 106 ? -9.686 13.762 12.705 1.00 61.97 106 SER A N 1
ATOM 810 C CA . SER A 1 106 ? -11.071 13.280 12.820 1.00 61.97 106 SER A CA 1
ATOM 811 C C . SER A 1 106 ? -11.452 12.862 14.241 1.00 61.97 106 SER A C 1
ATOM 813 O O . SER A 1 106 ? -12.628 12.720 14.531 1.00 61.97 106 SER A O 1
ATOM 815 N N . TYR A 1 107 ? -10.493 12.680 15.153 1.00 58.50 107 TYR A N 1
ATOM 816 C CA . TYR A 1 107 ? -10.794 12.361 16.555 1.00 58.50 107 TYR A CA 1
ATOM 817 C C . TYR A 1 107 ? -11.104 13.589 17.421 1.00 58.50 107 TYR A C 1
ATOM 819 O O . TYR A 1 107 ? -11.719 13.458 18.479 1.00 58.50 107 TYR A O 1
ATOM 827 N N . LYS A 1 108 ? -10.690 14.793 17.007 1.00 64.06 108 LYS A N 1
ATOM 828 C CA . LYS A 1 108 ? -10.962 16.024 17.758 1.00 64.06 108 LYS A CA 1
ATOM 829 C C . LYS A 1 108 ? -12.271 16.656 17.293 1.00 64.06 108 LYS A C 1
ATOM 831 O O . LYS A 1 108 ? -12.274 17.536 16.438 1.00 64.06 108 LYS A O 1
ATOM 836 N N . HIS A 1 109 ? -13.375 16.248 17.908 1.00 67.69 109 HIS A N 1
ATOM 837 C CA . HIS A 1 109 ? -14.659 16.932 17.769 1.00 67.69 109 HIS A CA 1
ATOM 838 C C . HIS A 1 109 ? -14.988 17.700 19.050 1.00 67.69 109 HIS A C 1
ATOM 840 O O . HIS A 1 109 ? -15.027 17.126 20.136 1.00 67.69 109 HIS A O 1
ATOM 846 N N . ILE A 1 110 ? -15.215 19.009 18.923 1.00 73.75 110 ILE A N 1
ATOM 847 C CA . ILE A 1 110 ? -15.795 19.808 20.004 1.00 73.75 110 ILE A CA 1
ATOM 848 C C . ILE A 1 110 ? -17.290 19.489 20.018 1.00 73.75 110 ILE A C 1
ATOM 850 O O . ILE A 1 110 ? -17.993 19.790 19.055 1.00 73.75 110 ILE A O 1
ATOM 854 N N . ILE A 1 111 ? -17.762 18.856 21.090 1.00 70.31 111 ILE A N 1
ATOM 855 C CA . ILE A 1 111 ? -19.193 18.711 21.350 1.00 70.31 111 ILE A CA 1
ATOM 856 C C . ILE A 1 111 ? -19.675 19.941 22.115 1.00 70.31 111 ILE A C 1
ATOM 858 O O . ILE A 1 111 ? -19.165 20.262 23.189 1.00 70.31 111 ILE A O 1
ATOM 862 N N . SER A 1 112 ? -20.643 20.653 21.547 1.00 74.38 112 SER A N 1
ATOM 863 C CA . SER A 1 112 ? -21.325 21.733 22.252 1.00 74.38 112 SER A CA 1
ATOM 864 C C . SER A 1 112 ? -22.237 21.108 23.303 1.00 74.38 112 SER A C 1
ATOM 866 O O . SER A 1 112 ? -23.220 20.459 22.949 1.00 74.38 112 SER A O 1
ATOM 868 N N . ILE A 1 113 ? -21.915 21.277 24.586 1.00 75.88 113 ILE A N 1
ATOM 869 C CA . ILE A 1 113 ? -22.853 20.943 25.661 1.00 75.88 113 ILE A CA 1
ATOM 870 C C . ILE A 1 113 ? -23.901 22.063 25.687 1.00 75.88 113 ILE A C 1
ATOM 872 O O . ILE A 1 113 ? -23.518 23.223 25.850 1.00 75.88 113 ILE A O 1
ATOM 876 N N . PRO A 1 114 ? -25.195 21.767 25.471 1.00 78.31 114 PRO A N 1
ATOM 877 C CA . PRO A 1 114 ? -26.225 22.794 25.524 1.00 78.31 114 PRO A CA 1
ATOM 878 C C . PRO A 1 114 ? -26.336 23.356 26.948 1.00 78.31 114 PRO A C 1
ATOM 880 O O . PRO A 1 114 ? -26.231 22.616 27.924 1.00 78.31 114 PRO A O 1
ATOM 883 N N . GLU A 1 115 ? -26.582 24.664 27.067 1.00 70.25 115 GLU A N 1
ATOM 884 C CA . GLU A 1 115 ? -26.697 25.367 28.359 1.00 70.25 115 GLU A CA 1
ATOM 885 C C . GLU A 1 115 ? -27.769 24.732 29.268 1.00 70.25 115 GLU A C 1
ATOM 887 O O . GLU A 1 115 ? -27.610 24.693 30.481 1.00 70.25 115 GLU A O 1
ATOM 892 N N . SER A 1 116 ? -28.814 24.142 28.672 1.00 73.06 116 SER A N 1
ATOM 893 C CA . SER A 1 116 ? -29.885 23.405 29.361 1.00 73.06 116 SER A CA 1
ATOM 894 C C . SER A 1 116 ? -29.426 22.138 30.091 1.00 73.06 116 SER A C 1
ATOM 896 O O . SER A 1 116 ? -30.214 21.543 30.817 1.00 73.06 116 SER A O 1
ATOM 898 N N . SER A 1 117 ? -28.198 21.674 29.850 1.00 68.38 117 SER A N 1
ATOM 899 C CA . SER A 1 117 ? -27.590 20.530 30.537 1.00 68.38 117 SER A CA 1
ATOM 900 C C . SER A 1 117 ? -26.685 20.943 31.705 1.00 68.38 117 SER A C 1
ATOM 902 O O . SER A 1 117 ? -26.046 20.075 32.295 1.00 68.38 117 SER A O 1
ATOM 904 N N . ARG A 1 118 ? -26.601 22.239 32.046 1.00 71.56 118 ARG A N 1
ATOM 905 C CA . ARG A 1 118 ? -25.993 22.694 33.306 1.00 71.56 118 ARG A CA 1
ATOM 906 C C . ARG A 1 118 ? -27.052 22.586 34.402 1.00 71.56 118 ARG A C 1
ATOM 908 O O . ARG A 1 118 ? -28.050 23.295 34.353 1.00 71.56 118 ARG A O 1
ATOM 915 N N . GLU A 1 119 ? -26.847 21.676 35.347 1.00 69.56 119 GLU A N 1
ATOM 916 C CA . GLU A 1 119 ? -27.587 21.686 36.613 1.00 69.56 119 GLU A CA 1
ATOM 917 C C . GLU A 1 119 ? -27.143 22.920 37.420 1.00 69.56 119 GLU A C 1
ATOM 919 O O . GLU A 1 119 ? -25.943 23.205 37.494 1.00 69.56 119 GLU A O 1
ATOM 924 N N . GLU A 1 120 ? -28.119 23.682 37.923 1.00 62.34 120 GLU A N 1
ATOM 925 C CA . GLU A 1 120 ? -27.939 24.881 38.761 1.00 62.34 120 GLU A CA 1
ATOM 926 C C . GLU A 1 120 ? -27.605 24.513 40.213 1.00 62.34 120 GLU A C 1
ATOM 928 O O . GLU A 1 120 ? -28.228 23.561 40.742 1.00 62.34 120 GLU A O 1
#

Sequence (120 aa):
MSRITDYGFLFQTTFGTSKTNLVNNIQLSKMNSSSVQKQLKAAGIDTNSKKYKAALSEMMKNGNGAMFTNVQAIKNLMSQYDKNGDWIDPNTGLTGLAVTDENRNSYKHIISIPESSREE

InterPro domains:
  IPR024540 Protein of unknown function DUF3879 [PF12995] (45-120)